Protein AF-A0A7V6SXZ1-F1 (afdb_monomer_lite)

Secondary structure (DSSP, 8-state):
--STTTHHHHHHHHHHHHHHHHHHHHHHHHHHHHHHHHHHHT--TTTHHHHHHHHHHHHHHHHHHHHHHHHHHHHHTTSS-HHHHHHHHH----SEE-TTT-PEE-

Structure (mmCIF, N/CA/C/O backbone):
data_AF-A0A7V6SXZ1-F1
#
_entry.id   AF-A0A7V6SXZ1-F1
#
loop_
_atom_site.group_PDB
_atom_site.id
_atom_site.type_symbol
_atom_site.label_atom_id
_atom_site.label_alt_id
_atom_site.label_comp_id
_atom_site.label_asym_id
_atom_site.label_entity_id
_atom_site.label_seq_id
_atom_site.pdbx_PDB_ins_code
_atom_site.Cartn_x
_atom_site.Cartn_y
_atom_site.Cartn_z
_atom_site.occupancy
_atom_site.B_iso_or_equiv
_atom_site.auth_seq_id
_atom_site.auth_comp_id
_atom_site.auth_asym_id
_atom_site.auth_atom_id
_atom_site.pdbx_PDB_model_num
ATOM 1 N N . ASN A 1 1 ? 10.346 4.032 -20.343 1.00 55.97 1 ASN A N 1
ATOM 2 C CA . ASN A 1 1 ? 10.689 2.768 -21.020 1.00 55.97 1 ASN A CA 1
ATOM 3 C C . ASN A 1 1 ? 10.760 1.661 -19.990 1.00 55.97 1 ASN A C 1
ATOM 5 O O . ASN A 1 1 ? 11.794 1.467 -19.374 1.00 55.97 1 ASN A O 1
ATOM 9 N N . CYS A 1 2 ? 9.637 0.995 -19.736 1.00 69.00 2 CYS A N 1
ATOM 10 C CA . CYS A 1 2 ? 9.706 -0.344 -19.157 1.00 69.00 2 CYS A CA 1
ATOM 11 C C . CYS A 1 2 ? 10.197 -1.280 -20.269 1.00 69.00 2 CYS A C 1
ATOM 13 O O . CYS A 1 2 ? 9.821 -1.053 -21.420 1.00 69.00 2 CYS A O 1
ATOM 15 N N . GLU A 1 3 ? 11.038 -2.271 -19.960 1.00 72.69 3 GLU A N 1
ATOM 16 C CA . GLU A 1 3 ? 11.447 -3.291 -20.940 1.00 72.69 3 GLU A CA 1
ATOM 17 C C . GLU A 1 3 ? 10.235 -3.818 -21.722 1.00 72.69 3 GLU A C 1
ATOM 19 O O . GLU A 1 3 ? 9.138 -3.949 -21.166 1.00 72.69 3 GLU A O 1
ATOM 24 N N . TYR A 1 4 ? 10.447 -4.072 -23.016 1.00 61.75 4 TYR A N 1
ATOM 25 C CA . TYR A 1 4 ? 9.434 -4.418 -24.013 1.00 61.75 4 TYR A CA 1
ATOM 26 C C . TYR A 1 4 ? 8.427 -5.455 -23.472 1.00 61.75 4 TYR A C 1
ATOM 28 O O . TYR A 1 4 ? 8.738 -6.637 -23.350 1.00 61.75 4 TYR A O 1
ATOM 36 N N . GLY A 1 5 ? 7.224 -4.989 -23.109 1.00 68.25 5 GLY A N 1
ATOM 37 C CA . GLY A 1 5 ? 6.100 -5.813 -22.638 1.00 68.25 5 GLY A CA 1
ATOM 38 C C . GLY A 1 5 ? 5.847 -5.859 -21.120 1.00 68.25 5 GLY A C 1
ATOM 39 O O . GLY A 1 5 ? 4.790 -6.333 -20.705 1.00 68.25 5 GLY A O 1
ATOM 40 N N . LEU A 1 6 ? 6.740 -5.340 -20.268 1.00 76.38 6 LEU A N 1
ATOM 41 C CA . LEU A 1 6 ? 6.551 -5.345 -18.800 1.00 76.38 6 LEU A CA 1
ATOM 42 C C . LEU A 1 6 ? 5.728 -4.157 -18.277 1.00 76.38 6 LEU A C 1
ATOM 44 O O . LEU A 1 6 ? 5.186 -4.222 -17.173 1.00 76.38 6 LEU A O 1
ATOM 48 N N . GLY A 1 7 ? 5.596 -3.086 -19.062 1.00 79.56 7 GLY A N 1
ATOM 49 C CA . GLY A 1 7 ? 4.851 -1.874 -18.694 1.00 79.56 7 GLY A CA 1
ATOM 50 C C . GLY A 1 7 ? 3.427 -2.124 -18.169 1.00 79.56 7 GLY A C 1
ATOM 51 O O . GLY A 1 7 ? 3.119 -1.652 -17.071 1.00 79.56 7 GLY A O 1
ATOM 52 N N . PRO A 1 8 ? 2.582 -2.912 -18.868 1.00 79.06 8 PRO A N 1
ATOM 53 C CA . PRO A 1 8 ? 1.232 -3.228 -18.402 1.00 79.06 8 PRO A CA 1
ATOM 54 C C . PRO A 1 8 ? 1.206 -3.941 -17.047 1.00 79.06 8 PRO A C 1
ATOM 56 O O . PRO A 1 8 ? 0.387 -3.618 -16.183 1.00 79.06 8 PRO A O 1
ATOM 59 N N . LEU A 1 9 ? 2.129 -4.885 -16.835 1.00 83.56 9 LEU A N 1
ATOM 60 C CA . LEU A 1 9 ? 2.236 -5.639 -15.588 1.00 83.56 9 LEU A CA 1
ATOM 61 C C . LEU A 1 9 ? 2.694 -4.740 -14.433 1.00 83.56 9 LEU A C 1
ATOM 63 O O . LEU A 1 9 ? 2.088 -4.753 -13.362 1.00 83.56 9 LEU A O 1
ATOM 67 N N . VAL A 1 10 ? 3.729 -3.926 -14.652 1.00 87.88 10 VAL A N 1
ATOM 68 C CA . VAL A 1 10 ? 4.239 -2.983 -13.644 1.00 87.88 10 VAL A CA 1
ATOM 69 C C . VAL A 1 10 ? 3.173 -1.940 -13.294 1.00 87.88 10 VAL A C 1
ATOM 71 O O . VAL A 1 10 ? 2.960 -1.649 -12.116 1.00 87.88 10 VAL A O 1
ATOM 74 N N . GLY A 1 11 ? 2.443 -1.435 -14.292 1.00 85.81 11 GLY A N 1
ATOM 75 C CA . GLY A 1 11 ? 1.307 -0.533 -14.102 1.00 85.81 11 GLY A CA 1
ATOM 76 C C . GLY A 1 11 ? 0.188 -1.155 -13.269 1.00 85.81 11 GLY A C 1
ATOM 77 O O . GLY A 1 11 ? -0.318 -0.520 -12.340 1.00 85.81 11 GLY A O 1
ATOM 78 N N . PHE A 1 12 ? -0.153 -2.417 -13.539 1.00 86.31 12 PHE A N 1
ATOM 79 C CA . PHE A 1 12 ? -1.118 -3.167 -12.739 1.00 86.31 12 PHE A CA 1
ATOM 80 C C . PHE A 1 12 ? -0.656 -3.334 -11.284 1.00 86.31 12 PHE A C 1
ATOM 82 O O . PHE A 1 12 ? -1.419 -3.024 -10.369 1.00 86.31 12 PHE A O 1
ATOM 89 N N . ILE A 1 13 ? 0.594 -3.756 -11.059 1.00 88.50 13 ILE A N 1
ATOM 90 C CA . ILE A 1 13 ? 1.162 -3.963 -9.715 1.00 88.50 13 ILE A CA 1
ATOM 91 C C . ILE A 1 13 ? 1.189 -2.653 -8.923 1.00 88.50 13 ILE A C 1
ATOM 93 O O . ILE A 1 13 ? 0.727 -2.612 -7.782 1.00 88.50 13 ILE A O 1
ATOM 97 N N . LYS A 1 14 ? 1.684 -1.566 -9.522 1.00 87.56 14 LYS A N 1
ATOM 98 C CA . LYS A 1 14 ? 1.732 -0.245 -8.880 1.00 87.56 14 LYS A CA 1
ATOM 99 C C . LYS A 1 14 ? 0.336 0.250 -8.510 1.00 87.56 14 LYS A C 1
ATOM 101 O O . LYS A 1 14 ? 0.130 0.762 -7.407 1.00 87.56 14 LYS A O 1
ATOM 106 N N . ASN A 1 15 ? -0.635 0.071 -9.403 1.00 87.62 15 ASN A N 1
ATOM 107 C CA . ASN A 1 15 ? -2.013 0.456 -9.130 1.00 87.62 15 ASN A CA 1
ATOM 108 C C . ASN A 1 15 ? -2.642 -0.415 -8.031 1.00 87.62 15 ASN A C 1
ATOM 110 O O . ASN A 1 15 ? -3.328 0.109 -7.160 1.00 87.62 15 ASN A O 1
ATOM 114 N N . ALA A 1 16 ? -2.368 -1.721 -8.019 1.00 88.06 16 ALA A N 1
ATOM 115 C CA . ALA A 1 16 ? -2.829 -2.625 -6.969 1.00 88.06 16 ALA A CA 1
ATOM 116 C C . ALA A 1 16 ? -2.241 -2.258 -5.596 1.00 88.06 16 ALA A C 1
ATOM 118 O O . ALA A 1 16 ? -2.988 -2.177 -4.623 1.00 88.06 16 ALA A O 1
ATOM 119 N N . LEU A 1 17 ? -0.938 -1.967 -5.512 1.00 87.31 17 LEU A N 1
ATOM 120 C CA . LEU A 1 17 ? -0.296 -1.504 -4.275 1.00 87.31 17 LEU A CA 1
ATOM 121 C C . LEU A 1 17 ? -0.903 -0.189 -3.782 1.00 87.31 17 LEU A C 1
ATOM 123 O O . LEU A 1 17 ? -1.223 -0.071 -2.602 1.00 87.31 17 LEU A O 1
ATOM 127 N N . THR A 1 18 ? -1.135 0.760 -4.693 1.00 85.25 18 THR A N 1
ATOM 128 C CA . THR A 1 18 ? -1.779 2.044 -4.373 1.00 85.25 18 THR A CA 1
ATOM 129 C C . THR A 1 18 ? -3.213 1.840 -3.880 1.00 85.25 18 THR A C 1
ATOM 131 O O . THR A 1 18 ? -3.624 2.431 -2.881 1.00 85.25 18 THR A O 1
ATOM 134 N N . LEU A 1 19 ? -3.972 0.959 -4.538 1.00 88.12 19 LEU A N 1
ATOM 135 C CA . LEU A 1 19 ? -5.336 0.625 -4.146 1.00 88.12 19 LEU A CA 1
ATOM 136 C C . LEU A 1 19 ? -5.365 -0.003 -2.755 1.00 88.12 19 LEU A C 1
ATOM 138 O O . LEU A 1 19 ? -6.139 0.438 -1.918 1.00 88.12 19 LEU A O 1
ATOM 142 N N . VAL A 1 20 ? -4.509 -0.988 -2.482 1.00 87.00 20 VAL A N 1
ATOM 143 C CA . VAL A 1 20 ? -4.406 -1.630 -1.163 1.00 87.00 20 VAL A CA 1
ATOM 144 C C . VAL A 1 20 ? -4.015 -0.610 -0.093 1.00 87.00 20 VAL A C 1
ATOM 146 O O . VAL A 1 20 ? -4.633 -0.572 0.972 1.00 87.00 20 VAL A O 1
ATOM 149 N N . GLN A 1 21 ? -3.043 0.253 -0.394 1.00 82.88 21 GLN A N 1
ATOM 150 C CA . GLN A 1 21 ? -2.570 1.298 0.507 1.00 82.88 21 GLN A CA 1
ATOM 151 C C . GLN A 1 21 ? -3.678 2.296 0.872 1.00 82.88 21 GLN A C 1
ATOM 153 O O . GLN A 1 21 ? -3.690 2.774 1.995 1.00 82.88 21 GLN A O 1
ATOM 158 N N . VAL A 1 22 ? -4.630 2.601 -0.012 1.00 84.75 22 VAL A N 1
ATOM 159 C CA . VAL A 1 22 ? -5.733 3.534 0.297 1.00 84.75 22 VAL A CA 1
ATOM 160 C C . VAL A 1 22 ? -6.971 2.812 0.834 1.00 84.75 22 VAL A C 1
ATOM 162 O O . VAL A 1 22 ? -7.605 3.266 1.785 1.00 84.75 22 VAL A O 1
ATOM 165 N N . PHE A 1 23 ? -7.314 1.662 0.263 1.00 88.50 23 PHE A N 1
ATOM 166 C CA . PHE A 1 23 ? -8.535 0.930 0.581 1.00 88.50 23 PHE A CA 1
ATOM 167 C C . PHE A 1 23 ? -8.504 0.325 1.987 1.00 88.50 23 PHE A C 1
ATOM 169 O O . PHE A 1 23 ? -9.469 0.472 2.737 1.00 88.50 23 PHE A O 1
ATOM 176 N N . ILE A 1 24 ? -7.392 -0.311 2.376 1.00 86.06 24 ILE A N 1
ATOM 177 C CA . ILE A 1 24 ? -7.257 -0.938 3.698 1.00 86.06 24 ILE A CA 1
ATOM 178 C C . ILE A 1 24 ? -7.425 0.066 4.853 1.00 86.06 24 ILE A C 1
ATOM 180 O O . ILE A 1 24 ? -8.244 -0.209 5.735 1.00 86.06 24 ILE A O 1
ATOM 184 N N . PRO A 1 25 ? -6.725 1.218 4.903 1.00 77.50 25 PRO A N 1
ATOM 185 C CA . PRO A 1 25 ? -6.905 2.157 6.008 1.00 77.50 25 PRO A CA 1
ATOM 186 C C . PRO A 1 25 ? -8.314 2.757 6.042 1.00 77.50 25 PRO A C 1
ATOM 188 O O . PRO A 1 25 ? -8.870 2.884 7.129 1.00 77.50 25 PRO A O 1
ATOM 191 N N . ILE A 1 26 ? -8.934 3.054 4.892 1.00 86.94 26 ILE A N 1
ATOM 192 C CA . ILE A 1 26 ? -10.323 3.545 4.852 1.00 86.94 26 ILE A CA 1
ATOM 193 C C . ILE A 1 26 ? -11.283 2.499 5.434 1.00 86.94 26 ILE A C 1
ATOM 195 O O . ILE A 1 26 ? -12.094 2.826 6.304 1.00 86.94 26 ILE A O 1
ATOM 199 N N . ALA A 1 27 ? -11.166 1.235 5.016 1.00 87.19 27 ALA A N 1
ATOM 200 C CA . ALA A 1 27 ? -11.997 0.151 5.536 1.00 87.19 27 ALA A CA 1
ATOM 201 C C . ALA A 1 27 ? -11.816 -0.040 7.054 1.00 87.19 27 ALA A C 1
ATOM 203 O O . ALA A 1 27 ? -12.798 -0.191 7.784 1.00 87.19 27 ALA A O 1
ATOM 204 N N . LEU A 1 28 ? -10.574 0.031 7.549 1.00 83.38 28 LEU A N 1
ATOM 205 C CA . LEU A 1 28 ? -10.263 -0.107 8.974 1.00 83.38 28 LEU A CA 1
ATOM 206 C C . LEU A 1 28 ? -10.756 1.079 9.814 1.00 83.38 28 LEU A C 1
ATOM 208 O O . LEU A 1 28 ? -11.172 0.865 10.951 1.00 83.38 28 LEU A O 1
ATOM 212 N N . ILE A 1 29 ? -10.790 2.299 9.267 1.00 83.12 29 ILE A N 1
ATOM 213 C CA . ILE A 1 29 ? -11.402 3.462 9.932 1.00 83.12 29 ILE A CA 1
ATOM 214 C C . ILE A 1 29 ? -12.923 3.291 10.034 1.00 83.12 29 ILE A C 1
ATOM 216 O O . ILE A 1 29 ? -13.494 3.513 11.103 1.00 83.12 29 ILE A O 1
ATOM 220 N N . ILE A 1 30 ? -13.592 2.873 8.955 1.00 88.81 30 ILE A N 1
ATOM 221 C CA . ILE A 1 30 ? -15.053 2.686 8.952 1.00 88.81 30 ILE A CA 1
ATOM 222 C C . ILE A 1 30 ? -15.448 1.591 9.948 1.00 88.8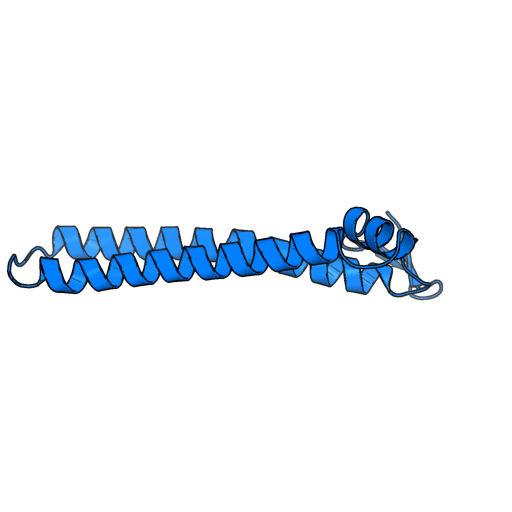1 30 ILE A C 1
ATOM 224 O O . ILE A 1 30 ? -16.307 1.802 10.802 1.00 88.81 30 ILE A O 1
ATOM 228 N N . TRP A 1 31 ? -14.790 0.434 9.904 1.00 84.19 31 TRP A N 1
ATOM 229 C CA . TRP A 1 31 ? -15.065 -0.631 10.868 1.00 84.19 31 TRP A CA 1
ATOM 230 C C . TRP A 1 31 ? -14.652 -0.265 12.288 1.00 84.19 31 TRP A C 1
ATOM 232 O O . TRP A 1 31 ? -15.395 -0.558 13.221 1.00 84.19 31 TRP A O 1
ATOM 242 N N . GLY A 1 32 ? -13.523 0.424 12.458 1.00 76.81 32 GLY A N 1
ATOM 243 C CA . GLY A 1 32 ? -13.076 0.913 13.756 1.00 76.81 32 GLY A CA 1
ATOM 244 C C . GLY A 1 32 ? -14.094 1.855 14.394 1.00 76.81 32 GLY A C 1
ATOM 245 O O . GLY A 1 32 ? -14.451 1.669 15.550 1.00 76.81 32 GLY A O 1
ATOM 246 N N . THR A 1 33 ? -14.619 2.825 13.644 1.00 82.12 33 THR A N 1
ATOM 247 C CA . THR A 1 33 ? -15.599 3.796 14.164 1.00 82.12 33 THR A CA 1
ATOM 248 C C . THR A 1 33 ? -16.957 3.166 14.472 1.00 82.12 33 THR A C 1
ATOM 250 O O . THR A 1 33 ? -17.561 3.513 15.486 1.00 82.12 33 THR A O 1
ATOM 253 N N . ILE A 1 34 ? -17.418 2.197 13.674 1.00 85.81 34 ILE A N 1
ATOM 254 C CA . ILE A 1 34 ? -18.649 1.440 13.965 1.00 85.81 34 ILE A CA 1
ATOM 255 C C . ILE A 1 34 ? -18.492 0.600 15.244 1.00 85.81 34 ILE A C 1
ATOM 257 O O . ILE A 1 34 ? -19.401 0.572 16.075 1.00 85.81 34 ILE A O 1
ATOM 261 N N . ASP A 1 35 ? -17.352 -0.072 15.416 1.00 77.56 35 ASP A N 1
ATOM 262 C CA . ASP A 1 35 ? -17.058 -0.906 16.590 1.00 77.56 35 ASP A CA 1
ATOM 263 C C . ASP A 1 35 ? -16.921 -0.051 17.861 1.00 77.56 35 ASP A C 1
ATOM 265 O O . ASP A 1 35 ? -17.510 -0.357 18.899 1.00 77.56 35 ASP A O 1
ATOM 269 N N . LEU A 1 36 ? -16.244 1.097 17.745 1.00 74.31 36 LEU A N 1
ATOM 270 C CA . LEU A 1 36 ? -16.149 2.109 18.798 1.00 74.31 36 LEU A CA 1
ATOM 271 C C . LEU A 1 36 ? -17.524 2.657 19.188 1.00 74.31 36 LEU A C 1
ATOM 273 O O . LEU A 1 36 ? -17.834 2.727 20.374 1.00 74.31 36 LEU A O 1
ATOM 277 N N . GLY A 1 37 ? -18.365 3.014 18.212 1.00 80.94 37 GLY A N 1
ATOM 278 C CA . GLY A 1 37 ? -19.709 3.533 18.470 1.00 80.94 37 GLY A CA 1
ATOM 279 C C . GLY A 1 37 ? -20.580 2.538 19.238 1.00 80.94 37 GLY A C 1
ATOM 280 O O . GLY A 1 37 ? -21.248 2.914 20.198 1.00 80.94 37 GLY A O 1
ATOM 281 N N . LYS A 1 38 ? -20.517 1.250 18.881 1.00 74.31 38 LYS A N 1
ATOM 282 C CA . LYS A 1 38 ? -21.220 0.183 19.611 1.00 74.31 38 LYS A CA 1
ATOM 283 C C . LYS A 1 38 ? -20.671 -0.015 21.024 1.00 74.31 38 LYS A C 1
ATOM 285 O O . LYS A 1 38 ? -21.458 -0.142 21.957 1.00 74.31 38 LYS A O 1
ATOM 290 N N . ALA A 1 39 ? -19.349 -0.003 21.192 1.00 69.62 39 ALA A N 1
ATOM 291 C CA . ALA A 1 39 ? -18.708 -0.152 22.497 1.00 69.62 39 ALA A CA 1
ATOM 292 C C . ALA A 1 39 ? -19.000 1.026 23.446 1.00 69.62 39 ALA A C 1
ATOM 294 O O . ALA A 1 39 ? -19.168 0.810 24.641 1.00 69.62 39 ALA A O 1
ATOM 295 N N . VAL A 1 40 ? -19.107 2.256 22.924 1.00 71.88 40 VAL A N 1
ATOM 296 C CA . VAL A 1 40 ? -19.489 3.449 23.705 1.00 71.88 40 VAL A CA 1
ATOM 297 C C . VAL A 1 40 ? -20.929 3.342 24.211 1.00 71.88 40 VAL A C 1
ATOM 299 O O . VAL A 1 40 ? -21.201 3.655 25.368 1.00 71.88 40 VAL A O 1
ATOM 302 N N . ILE A 1 41 ? -21.852 2.868 23.370 1.00 74.81 41 ILE A N 1
ATOM 303 C CA . ILE A 1 41 ? -23.270 2.727 23.738 1.00 74.81 41 ILE A CA 1
ATOM 304 C C . ILE A 1 41 ? -23.480 1.569 24.732 1.00 74.81 41 ILE A C 1
ATOM 306 O O . ILE A 1 41 ? -24.347 1.657 25.595 1.00 74.81 41 ILE A O 1
ATOM 310 N N . ALA A 1 42 ? -22.674 0.509 24.651 1.00 71.50 42 ALA A N 1
ATOM 311 C CA . ALA A 1 42 ? -22.772 -0.688 25.492 1.00 71.50 42 ALA A CA 1
ATOM 312 C C . ALA A 1 42 ? -21.995 -0.600 26.826 1.00 71.50 42 ALA A C 1
ATOM 314 O O . ALA A 1 42 ? -21.617 -1.631 27.372 1.00 71.50 42 ALA A O 1
ATOM 315 N N . SER A 1 43 ? -21.711 0.610 27.324 1.00 56.97 43 SER A N 1
ATOM 316 C CA . SER A 1 43 ? -20.828 0.870 28.473 1.00 56.97 43 SER A CA 1
ATOM 317 C C . SER A 1 43 ? -21.180 0.075 29.747 1.00 56.97 43 SER A C 1
ATOM 319 O O . SER A 1 43 ? -21.977 0.532 30.560 1.00 56.97 43 SER A O 1
ATOM 321 N N . ASP A 1 44 ? -20.498 -1.055 29.965 1.00 56.28 44 ASP A N 1
ATOM 322 C CA . ASP A 1 44 ? -20.272 -1.671 31.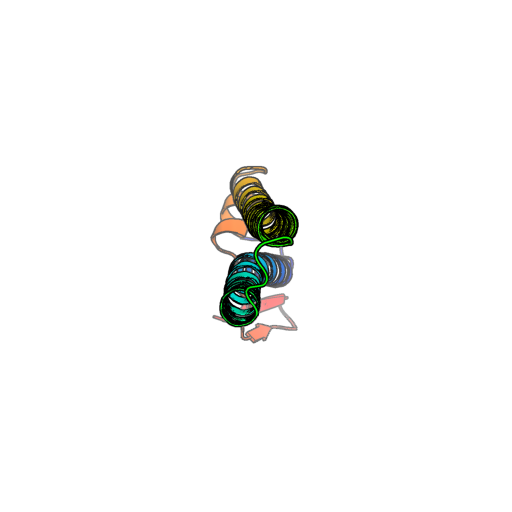278 1.00 56.28 44 ASP A CA 1
ATOM 323 C C . ASP A 1 44 ? -18.807 -1.412 31.690 1.00 56.28 44 ASP A C 1
ATOM 325 O O . ASP A 1 44 ? -17.851 -1.842 31.038 1.00 56.28 44 ASP A O 1
ATOM 329 N N . GLU A 1 45 ? -18.608 -0.659 32.777 1.00 57.19 45 GLU A N 1
ATOM 330 C CA . GLU A 1 45 ? -17.333 -0.018 33.163 1.00 57.19 45 GLU A CA 1
ATOM 331 C C . GLU A 1 45 ? -16.162 -0.980 33.447 1.00 57.19 45 GLU A C 1
ATOM 333 O O . GLU A 1 45 ? -15.007 -0.557 33.537 1.00 57.19 45 GLU A O 1
ATOM 338 N N . LYS A 1 46 ? -16.427 -2.283 33.579 1.00 56.97 46 LYS A N 1
ATOM 339 C CA . LYS A 1 46 ? -15.426 -3.283 33.982 1.00 56.97 46 LYS A CA 1
ATOM 340 C C . LYS A 1 46 ? -14.623 -3.848 32.796 1.00 56.97 46 LYS A C 1
ATOM 342 O O . LYS A 1 46 ? -13.501 -4.305 33.009 1.00 56.97 46 LYS A O 1
ATOM 347 N N . ASP A 1 47 ? -15.113 -3.703 31.559 1.00 57.88 47 ASP A N 1
ATOM 348 C CA . ASP A 1 47 ? -14.489 -4.253 30.337 1.00 57.88 47 ASP A CA 1
ATOM 349 C C . ASP A 1 47 ? -13.746 -3.217 29.465 1.00 57.88 47 ASP A C 1
ATOM 351 O O . ASP A 1 47 ? -13.004 -3.566 28.539 1.00 57.88 47 ASP A O 1
ATOM 355 N N . ILE A 1 48 ? -13.868 -1.924 29.786 1.00 57.78 48 ILE A N 1
ATOM 356 C CA . ILE A 1 48 ? -13.337 -0.805 28.985 1.00 57.78 48 ILE A CA 1
ATOM 357 C C . ILE A 1 48 ? -11.812 -0.860 28.801 1.00 57.78 48 ILE A C 1
ATOM 359 O O . ILE A 1 48 ? -11.307 -0.588 27.710 1.00 57.78 48 ILE A O 1
ATOM 363 N N . LYS A 1 49 ? -11.055 -1.257 29.830 1.00 58.25 49 LYS A N 1
ATOM 364 C CA . LYS A 1 49 ? -9.582 -1.293 29.760 1.00 58.25 49 LYS A CA 1
ATOM 365 C C . LYS A 1 49 ? -9.049 -2.435 28.886 1.00 58.25 49 LYS A C 1
ATOM 367 O O . LYS A 1 49 ? -7.983 -2.294 28.293 1.00 58.25 49 LYS A O 1
ATOM 372 N N . SER A 1 50 ? -9.789 -3.541 28.791 1.00 62.53 50 SER A N 1
ATOM 373 C CA . SER A 1 50 ? -9.452 -4.694 27.946 1.00 62.53 50 SER A CA 1
ATOM 374 C C . SER A 1 50 ? -9.827 -4.430 26.483 1.00 62.53 50 SER A C 1
ATOM 376 O O . SER A 1 50 ? -8.990 -4.555 25.585 1.00 62.53 50 SER A O 1
ATOM 378 N N . ASN A 1 51 ? -11.047 -3.939 26.236 1.00 62.41 51 ASN A N 1
ATOM 379 C CA . ASN A 1 51 ? -11.527 -3.661 24.879 1.00 62.41 51 ASN A CA 1
ATOM 380 C C . ASN A 1 51 ? -10.804 -2.486 24.202 1.00 62.41 51 ASN A C 1
ATOM 382 O O . ASN A 1 51 ? -10.560 -2.536 22.995 1.00 62.41 51 ASN A O 1
ATOM 386 N N . GLN A 1 52 ? -10.372 -1.462 24.947 1.00 63.56 52 GLN A N 1
ATOM 387 C CA . GLN A 1 52 ? -9.549 -0.384 24.381 1.00 63.56 52 GLN A CA 1
ATOM 388 C C . GLN A 1 52 ? -8.210 -0.893 23.826 1.00 63.56 52 GLN A C 1
ATOM 390 O O . GLN A 1 52 ? -7.761 -0.423 22.779 1.00 63.56 52 GLN A O 1
ATOM 395 N N . GLN A 1 53 ? -7.588 -1.895 24.459 1.00 69.44 53 GLN A N 1
ATOM 396 C CA . GLN A 1 53 ? -6.353 -2.486 23.935 1.00 69.44 53 GLN A CA 1
ATOM 397 C C . GLN A 1 53 ? -6.578 -3.224 22.610 1.00 69.44 53 GLN A C 1
ATOM 399 O O . GLN A 1 53 ? -5.687 -3.238 21.760 1.00 69.44 53 GLN A O 1
ATOM 404 N N . ILE A 1 54 ? -7.759 -3.808 22.398 1.00 74.88 54 ILE A N 1
ATOM 405 C CA . ILE A 1 54 ? -8.113 -4.475 21.137 1.00 74.88 54 ILE A CA 1
ATOM 406 C C . ILE A 1 54 ? -8.249 -3.448 20.007 1.00 74.88 54 ILE A C 1
ATOM 408 O O . ILE A 1 54 ? -7.725 -3.657 18.911 1.00 74.88 54 ILE A O 1
ATOM 412 N N . LEU A 1 55 ? -8.883 -2.310 20.284 1.00 70.75 55 LEU A N 1
ATOM 413 C CA . LEU A 1 55 ? -9.077 -1.226 19.318 1.00 70.75 55 LEU A CA 1
ATOM 414 C C . LEU A 1 55 ? -7.748 -0.584 18.904 1.00 70.75 55 LEU A C 1
ATOM 416 O O . LEU A 1 55 ? -7.486 -0.408 17.713 1.00 70.75 55 LEU A O 1
ATOM 420 N N . VAL A 1 56 ? -6.864 -0.330 19.870 1.00 81.12 56 VAL A N 1
ATOM 421 C CA . VAL A 1 56 ? -5.508 0.175 19.605 1.00 81.12 56 VAL A CA 1
ATOM 422 C C . VAL A 1 56 ? -4.700 -0.830 18.781 1.00 81.12 56 VAL A C 1
ATOM 424 O O . VAL A 1 56 ? -4.049 -0.440 17.815 1.00 81.12 56 VAL A O 1
ATOM 427 N N . LYS A 1 57 ? -4.782 -2.133 19.082 1.00 79.25 57 LYS A N 1
ATOM 428 C CA . LYS A 1 57 ? -4.104 -3.170 18.284 1.00 79.25 57 LYS A CA 1
ATOM 429 C C . LYS A 1 57 ? -4.612 -3.221 16.840 1.00 79.25 57 LYS A C 1
ATOM 431 O O . LYS A 1 57 ? -3.801 -3.362 15.926 1.00 79.25 57 LYS A O 1
ATOM 436 N N . ARG A 1 58 ? -5.919 -3.048 16.612 1.00 76.31 58 ARG A N 1
ATOM 437 C CA . ARG A 1 58 ? -6.497 -2.960 15.258 1.00 76.31 58 ARG A CA 1
ATOM 438 C C . ARG A 1 58 ? -6.026 -1.705 14.519 1.00 76.31 58 ARG A C 1
ATOM 440 O O . ARG A 1 58 ? -5.604 -1.813 13.369 1.00 76.31 58 ARG A O 1
ATOM 447 N N . ALA A 1 59 ? -5.995 -0.549 15.180 1.00 81.06 59 ALA A N 1
ATOM 448 C CA . ALA A 1 59 ? -5.472 0.688 14.595 1.00 81.06 59 ALA A CA 1
ATOM 449 C C . ALA A 1 59 ? -3.976 0.585 14.242 1.00 81.06 59 ALA A C 1
ATOM 451 O O . ALA A 1 59 ? -3.569 0.964 13.146 1.00 81.06 59 ALA A O 1
ATOM 452 N N . ILE A 1 60 ? -3.165 -0.004 15.126 1.00 84.81 60 ILE A N 1
ATOM 453 C CA . ILE A 1 60 ? -1.745 -0.268 14.861 1.00 84.81 60 ILE A CA 1
ATOM 454 C C . ILE A 1 60 ? -1.595 -1.241 13.686 1.00 84.81 60 ILE A C 1
ATOM 456 O O . ILE A 1 60 ? -0.760 -1.008 12.819 1.00 84.81 60 ILE A O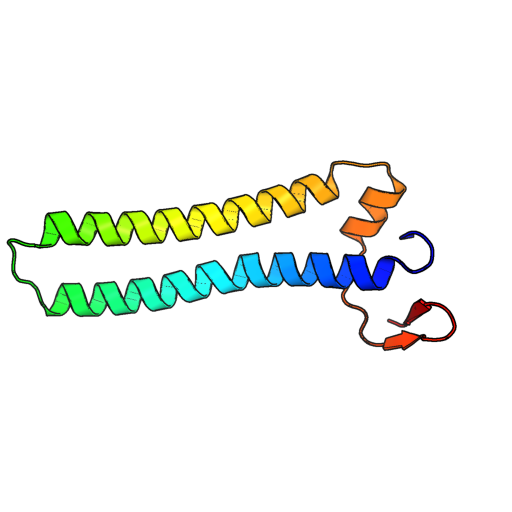 1
ATOM 460 N N . SER A 1 61 ? -2.420 -2.288 13.594 1.00 80.44 61 SER A N 1
ATOM 461 C CA . SER A 1 61 ? -2.376 -3.210 12.451 1.00 80.44 61 SER A CA 1
ATOM 462 C C . SER A 1 61 ? -2.707 -2.518 11.121 1.00 80.44 61 SER A C 1
ATOM 464 O O . SER A 1 61 ? -2.015 -2.747 10.132 1.00 80.44 61 SER A O 1
ATOM 466 N N . ALA A 1 62 ? -3.685 -1.602 11.113 1.00 79.06 62 ALA A N 1
ATOM 467 C CA . ALA A 1 62 ? -4.026 -0.782 9.951 1.00 79.06 62 ALA A CA 1
ATOM 468 C C . ALA A 1 62 ? -2.845 0.078 9.500 1.00 79.06 62 ALA A C 1
ATOM 470 O O . ALA A 1 62 ? -2.477 0.094 8.324 1.00 79.06 62 ALA A O 1
ATOM 471 N N . LEU A 1 63 ? -2.234 0.763 10.467 1.00 85.12 63 LEU A N 1
ATOM 472 C CA . LEU A 1 63 ? -1.082 1.620 10.249 1.00 85.12 63 LEU A CA 1
ATOM 473 C C . LEU A 1 63 ? 0.114 0.822 9.721 1.00 85.12 63 LEU A C 1
ATOM 475 O O . LEU A 1 63 ? 0.755 1.252 8.769 1.00 85.12 63 LEU A O 1
ATOM 479 N N . LEU A 1 64 ? 0.400 -0.350 10.292 1.00 87.62 64 LEU A N 1
ATOM 480 C CA . LEU A 1 64 ? 1.505 -1.198 9.846 1.00 87.62 64 LEU A CA 1
ATOM 481 C C . LEU A 1 64 ? 1.312 -1.672 8.405 1.00 87.62 64 LEU A C 1
ATOM 483 O O . LEU A 1 64 ? 2.246 -1.572 7.615 1.00 87.62 64 LEU A O 1
ATOM 487 N N . VAL A 1 65 ? 0.115 -2.129 8.031 1.00 84.44 65 VAL A N 1
ATOM 488 C CA . VAL A 1 65 ? -0.162 -2.561 6.649 1.00 84.44 65 VAL A CA 1
ATOM 489 C C . VAL A 1 65 ? -0.008 -1.396 5.665 1.00 84.44 65 VAL A C 1
ATOM 491 O O . VAL A 1 65 ? 0.620 -1.556 4.617 1.00 84.44 65 VAL A O 1
ATOM 494 N N . PHE A 1 66 ? -0.500 -0.207 6.028 1.00 84.81 66 PHE A N 1
ATOM 495 C CA . PHE A 1 66 ? -0.301 1.012 5.242 1.00 84.81 66 PHE A CA 1
ATOM 496 C C . PHE A 1 66 ? 1.185 1.358 5.074 1.00 84.81 66 PHE A C 1
ATOM 498 O O . PHE A 1 66 ? 1.651 1.598 3.957 1.00 84.81 66 PHE A O 1
ATOM 505 N N . LEU A 1 67 ? 1.945 1.364 6.172 1.00 88.12 67 LEU A N 1
ATOM 506 C CA . LEU A 1 67 ? 3.365 1.710 6.169 1.00 88.12 67 LEU A CA 1
ATOM 507 C C . LEU A 1 67 ? 4.191 0.704 5.368 1.00 88.12 67 LEU A C 1
ATOM 509 O O . LEU A 1 67 ? 5.036 1.122 4.583 1.00 88.12 67 LEU A O 1
ATOM 513 N N . VAL A 1 68 ? 3.922 -0.597 5.494 1.00 89.25 68 VAL A N 1
ATOM 514 C CA . VAL A 1 68 ? 4.615 -1.633 4.714 1.00 89.25 68 VAL A CA 1
ATOM 515 C C . VAL A 1 68 ? 4.370 -1.439 3.215 1.00 89.25 68 VAL A C 1
ATOM 517 O O . VAL A 1 68 ? 5.332 -1.400 2.450 1.00 89.25 68 VAL A O 1
ATOM 520 N N . ALA A 1 69 ? 3.119 -1.246 2.786 1.00 85.88 69 ALA A N 1
ATOM 521 C CA . ALA A 1 69 ? 2.802 -1.001 1.375 1.00 85.88 69 ALA A CA 1
ATOM 522 C C . ALA A 1 69 ? 3.449 0.294 0.843 1.00 85.88 69 ALA A C 1
ATOM 524 O O . ALA A 1 69 ? 3.967 0.326 -0.279 1.00 85.88 69 ALA A O 1
ATOM 525 N N . THR A 1 70 ? 3.484 1.339 1.675 1.00 87.56 70 THR A N 1
ATOM 526 C CA . THR A 1 70 ? 4.150 2.611 1.357 1.00 87.56 70 THR A CA 1
ATOM 527 C C . THR A 1 70 ? 5.654 2.411 1.179 1.00 87.56 70 THR A C 1
ATOM 529 O O . THR A 1 70 ? 6.221 2.857 0.184 1.00 87.56 70 THR A O 1
ATOM 532 N N . ILE A 1 71 ? 6.302 1.701 2.108 1.00 90.56 71 ILE A N 1
ATOM 533 C CA . ILE A 1 71 ? 7.740 1.413 2.059 1.00 90.56 71 ILE A CA 1
ATOM 534 C C . ILE A 1 71 ? 8.074 0.621 0.797 1.00 90.56 71 ILE A C 1
ATOM 536 O O . ILE A 1 71 ? 8.975 1.021 0.070 1.00 90.56 71 ILE A O 1
ATOM 540 N N . VAL A 1 72 ? 7.331 -0.446 0.487 1.00 89.25 72 VAL A N 1
ATOM 541 C CA . VAL A 1 72 ? 7.550 -1.233 -0.739 1.00 89.25 72 VAL A CA 1
ATOM 542 C C . VAL A 1 72 ? 7.450 -0.344 -1.980 1.00 89.25 72 VAL A C 1
ATOM 544 O O . VAL A 1 72 ? 8.326 -0.392 -2.838 1.00 89.25 72 VAL A O 1
ATOM 547 N N . SER A 1 73 ? 6.438 0.522 -2.053 1.00 85.69 73 SER A N 1
ATOM 548 C CA . SER A 1 73 ? 6.242 1.416 -3.201 1.00 85.69 73 SER A CA 1
ATOM 549 C C . SER A 1 73 ? 7.361 2.454 -3.355 1.00 85.69 73 SER A C 1
ATOM 551 O O . SER A 1 73 ? 7.762 2.766 -4.479 1.00 85.69 73 SER A O 1
ATOM 553 N N . VAL A 1 74 ? 7.889 2.967 -2.239 1.00 88.94 74 VAL A N 1
ATOM 554 C CA . VAL A 1 74 ? 9.035 3.891 -2.221 1.00 88.94 74 VAL A CA 1
ATOM 555 C C . VAL A 1 74 ? 10.322 3.169 -2.613 1.00 88.94 74 VAL A C 1
ATOM 557 O O . VAL A 1 74 ? 11.068 3.675 -3.450 1.00 88.94 74 VAL A O 1
ATOM 560 N N . LEU A 1 75 ? 10.564 1.976 -2.065 1.00 91.69 75 LEU A N 1
ATOM 561 C CA . LEU A 1 75 ? 11.735 1.163 -2.391 1.00 91.69 75 LEU A CA 1
ATOM 562 C C . LEU A 1 75 ? 11.757 0.802 -3.874 1.00 91.69 75 LEU A C 1
ATOM 564 O O . LEU A 1 75 ? 12.795 0.953 -4.507 1.00 91.69 75 LEU A O 1
ATOM 568 N N . MET A 1 76 ? 10.619 0.429 -4.460 1.00 87.94 76 MET A N 1
ATOM 569 C CA . MET A 1 76 ? 10.522 0.174 -5.901 1.00 87.94 76 MET A CA 1
ATOM 570 C C . MET A 1 76 ? 10.836 1.418 -6.750 1.00 87.94 76 MET A C 1
ATOM 572 O O . MET A 1 76 ? 11.303 1.283 -7.873 1.00 87.94 76 MET A O 1
ATOM 576 N N . GLY A 1 77 ? 10.640 2.632 -6.225 1.00 87.00 77 GLY A N 1
ATOM 577 C CA . GLY A 1 77 ? 10.996 3.880 -6.910 1.00 87.00 77 GLY A CA 1
ATOM 578 C C . GLY A 1 77 ? 12.432 4.361 -6.695 1.00 87.00 77 GLY A C 1
ATOM 579 O O . GLY A 1 77 ? 12.818 5.359 -7.311 1.00 87.00 77 GLY A O 1
ATOM 580 N N . PHE A 1 78 ? 13.194 3.689 -5.827 1.00 88.75 78 PHE A N 1
ATOM 581 C CA . PHE A 1 78 ? 14.552 4.076 -5.431 1.00 88.75 78 PHE A CA 1
ATOM 582 C C . PHE A 1 78 ? 15.599 2.991 -5.722 1.00 88.75 78 PHE A C 1
ATOM 584 O O . PHE A 1 78 ? 16.736 3.299 -6.064 1.00 88.75 78 PHE A O 1
ATOM 591 N N . VAL A 1 79 ? 15.230 1.718 -5.617 1.00 88.56 79 VAL A N 1
ATOM 592 C CA . VAL A 1 79 ? 16.085 0.564 -5.925 1.00 88.56 79 VAL A CA 1
ATOM 593 C C . VAL A 1 79 ? 16.029 0.271 -7.425 1.00 88.56 79 VAL A C 1
ATOM 595 O O . VAL A 1 79 ? 14.970 0.410 -8.023 1.00 88.56 79 VAL A O 1
ATOM 598 N N . GLY A 1 80 ? 17.143 -0.166 -8.019 1.00 86.06 80 GLY A N 1
ATOM 599 C CA . GLY A 1 80 ? 17.253 -0.517 -9.442 1.00 86.06 80 GLY A CA 1
ATOM 600 C C . GLY A 1 80 ? 18.093 0.482 -10.243 1.00 86.06 80 GLY A C 1
ATOM 601 O O . GLY A 1 80 ? 18.634 1.430 -9.678 1.00 86.06 80 GLY A O 1
ATOM 602 N N . ASN A 1 81 ? 18.232 0.245 -11.551 1.00 89.56 81 ASN A N 1
ATOM 603 C CA . ASN A 1 81 ? 18.888 1.192 -12.458 1.00 89.56 81 ASN A CA 1
ATOM 604 C C . ASN A 1 81 ? 17.937 2.348 -12.845 1.00 89.56 81 ASN A C 1
ATOM 606 O O . ASN A 1 81 ? 16.744 2.327 -12.525 1.00 89.56 81 ASN A O 1
ATOM 610 N N . ASP A 1 82 ? 18.458 3.343 -13.564 1.00 89.81 82 ASP A N 1
ATOM 611 C CA . ASP A 1 82 ? 17.688 4.523 -13.983 1.00 89.81 82 ASP A CA 1
ATOM 612 C C . ASP A 1 82 ? 16.486 4.173 -14.882 1.00 89.81 82 ASP A C 1
ATOM 614 O O . ASP A 1 82 ? 15.423 4.797 -14.771 1.00 89.81 82 ASP A O 1
ATOM 618 N N . ASP A 1 83 ? 16.606 3.143 -15.729 1.00 87.25 83 ASP A N 1
ATOM 619 C CA . ASP A 1 83 ? 15.519 2.676 -16.600 1.00 87.25 83 ASP A CA 1
ATOM 620 C C . ASP A 1 83 ? 14.343 2.134 -15.784 1.00 87.25 83 ASP A C 1
ATOM 622 O O . ASP A 1 83 ? 13.185 2.497 -16.020 1.00 87.25 83 ASP A O 1
ATOM 626 N N . TRP A 1 84 ? 14.637 1.313 -14.774 1.00 87.50 84 TRP A N 1
ATOM 627 C CA . TRP A 1 84 ? 13.646 0.777 -13.850 1.00 87.50 84 TRP A CA 1
ATOM 628 C C . TRP A 1 84 ? 12.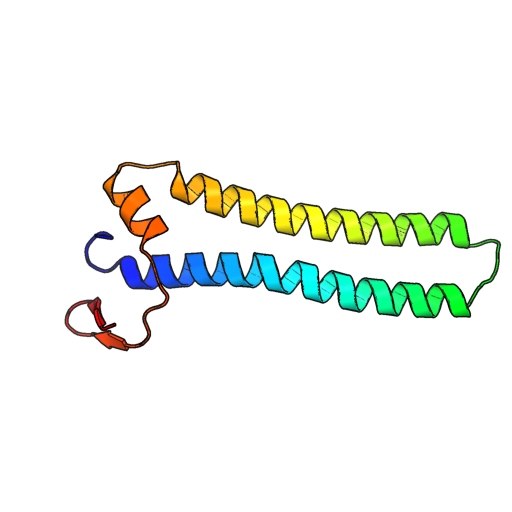974 1.888 -13.046 1.00 87.50 84 TRP A C 1
ATOM 630 O O . TRP A 1 84 ? 11.745 1.942 -12.980 1.00 87.50 84 TRP A O 1
ATOM 640 N N . GLN A 1 85 ? 13.747 2.808 -12.464 1.00 89.25 85 GLN A N 1
ATOM 641 C CA . GLN A 1 85 ? 13.176 3.910 -11.686 1.00 89.25 85 GLN A CA 1
ATOM 642 C C . GLN A 1 85 ? 12.245 4.776 -12.544 1.00 89.25 85 GLN A C 1
ATOM 644 O O . GLN A 1 85 ? 11.169 5.184 -12.093 1.00 89.25 85 GLN A O 1
ATOM 649 N N . THR A 1 86 ? 12.638 5.033 -13.793 1.00 87.62 86 THR A N 1
ATOM 650 C CA . THR A 1 86 ? 11.829 5.769 -14.770 1.00 87.62 86 THR A CA 1
ATOM 651 C C . THR A 1 86 ? 10.567 4.987 -15.139 1.00 87.62 86 THR A C 1
ATOM 653 O O . THR A 1 86 ? 9.477 5.562 -15.173 1.00 87.62 86 THR A O 1
ATOM 656 N N . CYS A 1 87 ? 10.684 3.673 -15.349 1.00 87.62 87 CYS A N 1
ATOM 657 C CA . CYS A 1 87 ? 9.557 2.770 -15.575 1.00 87.62 87 CYS A CA 1
ATOM 658 C C . CYS A 1 87 ? 8.568 2.788 -14.400 1.00 87.62 87 CYS A C 1
ATOM 660 O O . CYS A 1 87 ? 7.392 3.075 -14.604 1.00 87.62 87 CYS A O 1
ATOM 662 N N . TRP A 1 88 ? 9.024 2.568 -13.166 1.00 89.38 88 TRP A N 1
ATOM 663 C CA . TRP A 1 88 ? 8.170 2.542 -11.976 1.00 89.38 88 TRP A CA 1
ATOM 664 C C . TRP A 1 88 ? 7.429 3.868 -11.756 1.00 89.38 88 TRP A C 1
ATOM 666 O O . TRP A 1 88 ? 6.211 3.902 -11.531 1.00 89.38 88 TRP A O 1
ATOM 676 N N . LYS A 1 89 ? 8.143 4.995 -11.874 1.00 86.38 89 LYS A N 1
ATOM 677 C CA . LYS A 1 89 ? 7.553 6.335 -11.728 1.00 86.38 89 LYS A CA 1
ATOM 678 C C . LYS A 1 89 ? 6.512 6.608 -12.817 1.00 86.38 89 LYS A C 1
ATOM 680 O O . LYS A 1 89 ? 5.421 7.077 -12.489 1.00 86.38 89 LYS A O 1
ATOM 685 N N . GLY A 1 90 ? 6.810 6.248 -14.066 1.00 83.38 90 GLY A N 1
ATOM 686 C CA . GLY A 1 90 ? 5.943 6.463 -15.228 1.00 83.38 90 GLY A CA 1
ATOM 687 C C . GLY A 1 90 ? 4.833 5.427 -15.432 1.00 83.38 90 GLY A C 1
ATOM 688 O O . GLY A 1 90 ? 3.906 5.697 -16.188 1.00 83.38 90 GLY A O 1
ATOM 689 N N . ALA A 1 91 ? 4.883 4.272 -14.763 1.00 82.94 91 ALA A N 1
ATOM 690 C CA . ALA A 1 91 ? 3.913 3.201 -14.963 1.00 82.94 91 ALA A CA 1
ATOM 691 C C . ALA A 1 91 ? 2.495 3.650 -14.573 1.00 82.94 91 ALA A C 1
ATOM 693 O O . ALA A 1 91 ? 2.254 4.084 -13.437 1.00 82.94 91 ALA A O 1
ATOM 694 N N . LYS A 1 92 ? 1.563 3.524 -15.517 1.00 74.81 92 LYS A N 1
ATOM 695 C CA . LYS A 1 92 ? 0.121 3.728 -15.342 1.00 74.81 92 LYS A CA 1
ATOM 696 C C . LYS A 1 92 ? -0.608 2.428 -15.668 1.00 74.81 92 LYS A C 1
ATOM 698 O O . LYS A 1 92 ? -0.063 1.556 -16.341 1.00 74.81 92 LYS A O 1
ATOM 703 N N . LYS A 1 93 ? -1.841 2.288 -15.178 1.00 69.06 93 LYS A N 1
ATOM 704 C CA . LYS A 1 93 ? -2.723 1.206 -15.620 1.00 69.06 93 LYS A CA 1
ATOM 705 C C . LYS A 1 93 ? -3.005 1.410 -17.111 1.00 69.06 93 LYS A C 1
ATOM 707 O O . LYS A 1 93 ? -3.432 2.492 -17.491 1.00 69.06 93 LYS A O 1
ATOM 712 N N . CYS A 1 94 ? -2.783 0.382 -17.918 1.00 71.19 94 CYS A N 1
ATOM 713 C CA . CYS A 1 94 ? -3.091 0.437 -19.341 1.00 71.19 94 CYS A CA 1
ATOM 714 C C . CYS A 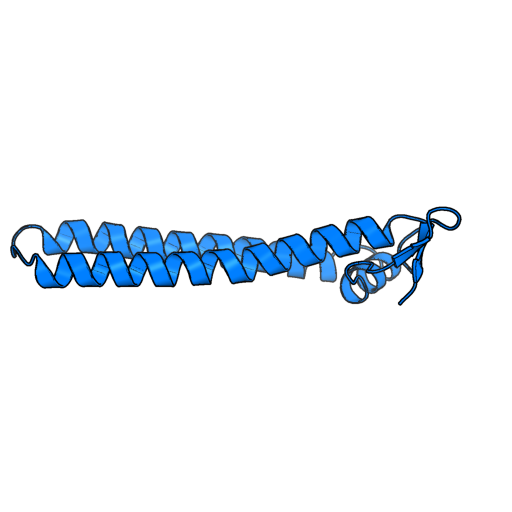1 94 ? -4.600 0.323 -19.538 1.00 71.19 94 CYS A C 1
ATOM 716 O O . CYS A 1 94 ? -5.210 -0.644 -19.071 1.00 71.19 94 CYS A O 1
ATOM 718 N N . GLU A 1 95 ? -5.197 1.331 -20.168 1.00 74.00 95 GLU A N 1
ATOM 719 C CA . GLU A 1 95 ? -6.622 1.321 -20.506 1.00 74.00 95 GLU A CA 1
ATOM 720 C C . GLU A 1 95 ? -6.861 0.508 -21.776 1.00 74.00 95 GLU A C 1
ATOM 722 O O . GLU A 1 95 ? -7.738 -0.356 -21.783 1.00 74.00 95 GLU A O 1
ATOM 727 N N . ASN A 1 96 ? -6.010 0.694 -22.790 1.00 70.38 96 ASN A N 1
ATOM 728 C CA . ASN A 1 96 ? -6.036 -0.065 -24.03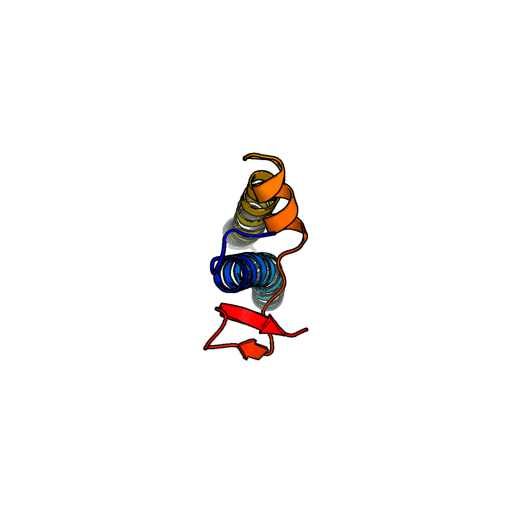4 1.00 70.38 96 ASN A CA 1
ATOM 729 C C . ASN A 1 96 ? -4.695 -0.781 -24.234 1.00 70.38 96 ASN A C 1
ATOM 731 O O . ASN A 1 96 ? -3.660 -0.156 -24.462 1.00 70.38 96 ASN A O 1
ATOM 735 N N . LEU A 1 97 ? -4.704 -2.111 -24.102 1.00 75.69 97 LEU A N 1
ATOM 736 C CA . LEU A 1 97 ? -3.536 -2.938 -24.395 1.00 75.69 97 LEU A CA 1
ATOM 737 C C . LEU A 1 97 ? -3.564 -3.329 -25.869 1.00 75.69 97 LEU A C 1
ATOM 739 O O . LEU A 1 97 ? -4.438 -4.092 -26.294 1.00 75.69 97 LEU A O 1
ATOM 743 N N . ASN A 1 98 ? -2.576 -2.872 -26.630 1.00 76.25 98 ASN A N 1
ATOM 744 C CA . ASN A 1 98 ? -2.373 -3.388 -27.968 1.00 76.25 98 ASN A CA 1
ATOM 745 C C . ASN A 1 98 ? -1.804 -4.812 -27.865 1.00 76.25 98 ASN A C 1
ATOM 747 O O . ASN A 1 98 ? -0.654 -5.017 -27.484 1.00 76.25 98 ASN A O 1
ATOM 751 N N . LEU A 1 99 ? -2.618 -5.818 -28.191 1.00 71.19 99 LEU A N 1
ATOM 752 C CA . LEU A 1 99 ? -2.234 -7.233 -28.081 1.00 71.19 99 LEU A CA 1
ATOM 753 C C . LEU A 1 99 ? -1.158 -7.658 -29.097 1.00 71.19 99 LEU A C 1
ATOM 755 O O . LEU A 1 99 ? -0.600 -8.745 -28.964 1.00 71.19 99 LEU A O 1
ATOM 759 N N . ILE A 1 100 ? -0.894 -6.831 -30.113 1.00 70.75 100 ILE A N 1
ATOM 760 C CA . ILE A 1 100 ? 0.068 -7.108 -31.184 1.00 70.75 100 ILE A CA 1
ATOM 761 C C . ILE A 1 100 ? 1.439 -6.523 -30.833 1.00 70.75 100 ILE A C 1
ATOM 763 O O . ILE A 1 100 ? 2.450 -7.194 -31.029 1.00 70.75 100 ILE A O 1
ATOM 767 N N . THR A 1 101 ? 1.486 -5.298 -30.303 1.00 71.81 101 THR A N 1
ATOM 768 C CA . THR A 1 101 ? 2.747 -4.627 -29.940 1.00 71.81 101 THR A CA 1
ATOM 769 C C . THR A 1 101 ? 3.114 -4.791 -28.465 1.00 71.81 101 THR A C 1
ATOM 771 O O . THR A 1 101 ? 4.270 -4.601 -28.096 1.00 71.81 101 THR A O 1
ATOM 774 N N . GLY A 1 102 ? 2.159 -5.171 -27.609 1.00 66.75 102 GLY A N 1
ATOM 775 C CA . GLY A 1 102 ? 2.346 -5.225 -26.155 1.00 66.75 102 GLY A CA 1
ATOM 776 C C . GLY A 1 102 ? 2.473 -3.841 -25.510 1.00 66.75 102 GLY A C 1
ATOM 777 O O . GLY A 1 102 ? 2.847 -3.739 -24.339 1.00 66.75 102 GLY A O 1
ATOM 778 N N . GLU A 1 103 ? 2.183 -2.783 -26.267 1.00 70.75 103 GLU A N 1
ATOM 779 C CA . GLU A 1 103 ? 2.239 -1.398 -25.818 1.00 70.75 103 GLU A CA 1
ATOM 780 C C . GLU A 1 103 ? 0.875 -0.944 -25.297 1.00 70.75 103 GLU A C 1
ATOM 782 O O . GLU A 1 103 ? -0.179 -1.470 -25.668 1.00 70.75 103 GLU A O 1
ATOM 787 N N . CYS A 1 104 ? 0.909 0.031 -24.396 1.00 69.19 104 CYS A N 1
ATOM 788 C CA . CYS A 1 104 ? -0.290 0.658 -23.867 1.00 69.19 104 CYS A CA 1
ATOM 789 C C . CYS A 1 104 ? -0.572 1.908 -24.690 1.00 69.19 104 CYS A C 1
ATOM 791 O O . CYS A 1 104 ? 0.270 2.804 -24.732 1.00 69.19 104 CYS A O 1
ATOM 793 N N . GLU A 1 105 ? -1.726 1.941 -25.350 1.00 64.50 105 GLU A N 1
ATOM 794 C CA . GLU A 1 105 ? -2.251 3.168 -25.944 1.00 64.50 105 GLU A CA 1
ATOM 795 C C . GLU A 1 105 ? -2.893 3.988 -24.819 1.00 64.50 105 GLU A C 1
ATOM 797 O O . GLU A 1 105 ? -3.804 3.507 -24.135 1.00 64.50 105 GLU A O 1
ATOM 802 N N . ASP A 1 106 ? -2.344 5.187 -24.601 1.00 57.06 106 ASP A N 1
ATOM 803 C CA . ASP A 1 106 ? -2.940 6.239 -23.770 1.00 57.06 106 ASP A CA 1
ATOM 804 C C . ASP A 1 106 ? -4.163 6.850 -24.477 1.00 57.06 106 ASP A C 1
ATOM 806 O O . ASP A 1 106 ? -4.068 7.138 -25.695 1.00 57.06 106 ASP A O 1
#

Radius of gyration: 20.53 Å; chains: 1; bounding box: 42×14×65 Å

pLDDT: mean 78.65, std 10.03, range [55.97, 91.69]

Foldseek 3Di:
DPPQQCLQVLQVVLVVLVCQLPVLLVVLVVVLVVVVVVPVVVDDPPCVVVVVVVSVVSNVVSVVSNVVSVVVLVCQCVDDDPNSNCSNVPRHNAPDQDPVRSDGDD

Sequence (106 aa):
NCEYGLGPLVGFIKNALTLVQVFIPIALIIWGTIDLGKAVIASDEKDIKSNQQILVKRAISALLVFLVATIVSVLMGFVGNDDWQTCWKGAKKCENLNLITGECED